Protein AF-A0A3C1C385-F1 (afdb_monomer_lite)

Structure (mmCIF, N/CA/C/O backbone):
data_AF-A0A3C1C385-F1
#
_entry.id   AF-A0A3C1C385-F1
#
loop_
_atom_site.group_PDB
_atom_site.id
_atom_site.type_symbol
_atom_site.label_atom_id
_atom_site.label_alt_id
_atom_site.label_comp_id
_atom_site.label_asym_id
_atom_site.label_entity_id
_atom_site.label_seq_id
_atom_site.pdbx_PDB_ins_code
_atom_site.Cartn_x
_atom_site.Cartn_y
_atom_site.Cartn_z
_atom_site.occupancy
_atom_site.B_iso_or_equiv
_atom_site.auth_seq_id
_atom_site.auth_comp_id
_atom_site.auth_asym_id
_atom_site.auth_atom_id
_atom_site.pdbx_PDB_model_num
ATOM 1 N N . MET A 1 1 ? -2.568 -11.995 -0.819 1.00 74.12 1 MET A N 1
ATOM 2 C CA . MET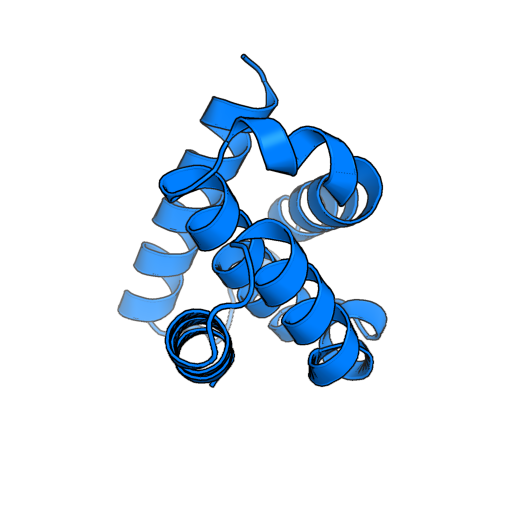 A 1 1 ? -3.092 -12.047 -2.206 1.00 74.12 1 MET A CA 1
ATOM 3 C C . MET A 1 1 ? -2.462 -10.959 -3.068 1.00 74.12 1 MET A C 1
ATOM 5 O O . MET A 1 1 ? -1.807 -11.303 -4.040 1.00 74.12 1 MET A O 1
ATOM 9 N N . VAL A 1 2 ? -2.554 -9.688 -2.658 1.00 76.00 2 VAL A N 1
ATOM 10 C CA . VAL A 1 2 ? -1.897 -8.539 -3.317 1.00 76.00 2 VAL A CA 1
ATOM 11 C C . VAL A 1 2 ? -0.402 -8.767 -3.581 1.00 76.00 2 VAL A C 1
ATOM 13 O O . VAL A 1 2 ? 0.070 -8.549 -4.690 1.00 76.00 2 VAL A O 1
ATOM 16 N N . GLU A 1 3 ? 0.329 -9.267 -2.580 1.00 79.06 3 GLU A N 1
ATOM 17 C CA . GLU A 1 3 ? 1.765 -9.561 -2.691 1.00 79.06 3 GLU A CA 1
ATOM 18 C C . GLU A 1 3 ? 2.091 -10.581 -3.786 1.00 79.06 3 GLU A C 1
ATOM 20 O O . GLU A 1 3 ? 2.925 -10.315 -4.646 1.00 79.06 3 GLU A O 1
ATOM 25 N N . MET A 1 4 ? 1.388 -11.716 -3.789 1.00 82.56 4 MET A N 1
ATOM 26 C CA . MET A 1 4 ? 1.602 -12.781 -4.774 1.00 82.56 4 MET A CA 1
ATOM 27 C C . MET A 1 4 ? 1.262 -12.314 -6.192 1.00 82.56 4 MET A C 1
ATOM 29 O O . MET A 1 4 ? 1.964 -12.662 -7.137 1.00 82.56 4 MET A O 1
ATOM 33 N N . PHE A 1 5 ? 0.213 -11.501 -6.353 1.00 80.31 5 PHE A N 1
ATOM 34 C CA . PHE A 1 5 ? -0.149 -10.948 -7.659 1.00 80.31 5 PHE A CA 1
ATOM 35 C C . PHE A 1 5 ? 0.918 -9.974 -8.173 1.00 80.31 5 PHE A C 1
ATOM 37 O O . PHE A 1 5 ? 1.333 -10.068 -9.326 1.00 80.31 5 PHE A O 1
ATOM 44 N N . TYR A 1 6 ? 1.439 -9.106 -7.300 1.00 77.81 6 TYR A N 1
ATOM 45 C CA . TYR A 1 6 ? 2.540 -8.206 -7.643 1.00 77.81 6 TYR A CA 1
ATOM 46 C C . TYR A 1 6 ? 3.785 -8.980 -8.099 1.00 77.81 6 TYR A C 1
ATOM 48 O O . TYR A 1 6 ? 4.362 -8.664 -9.135 1.00 77.81 6 TYR A O 1
ATOM 56 N N . GLU A 1 7 ? 4.179 -10.021 -7.363 1.00 82.25 7 GLU A N 1
ATOM 57 C CA . GLU A 1 7 ? 5.330 -10.867 -7.712 1.00 82.25 7 GLU A CA 1
ATOM 58 C C . GLU A 1 7 ? 5.115 -11.644 -9.018 1.00 82.25 7 GLU A C 1
ATOM 60 O O . GLU A 1 7 ? 6.035 -11.748 -9.830 1.00 82.25 7 GLU A O 1
ATOM 65 N N . THR A 1 8 ? 3.891 -12.113 -9.269 1.00 83.88 8 THR A N 1
ATOM 66 C CA . THR A 1 8 ? 3.529 -12.790 -10.524 1.00 83.88 8 THR A CA 1
ATOM 67 C C . THR A 1 8 ? 3.709 -11.861 -11.725 1.00 83.88 8 THR A C 1
ATOM 69 O O . THR A 1 8 ? 4.332 -12.239 -12.713 1.00 83.88 8 THR A O 1
ATOM 72 N N . LEU A 1 9 ? 3.252 -10.610 -11.628 1.00 83.00 9 LEU A N 1
ATOM 73 C CA . LEU A 1 9 ? 3.402 -9.627 -12.707 1.00 83.00 9 LEU A CA 1
ATOM 74 C C . LEU A 1 9 ? 4.873 -9.304 -12.999 1.00 83.00 9 LEU A C 1
ATOM 76 O O . LEU A 1 9 ? 5.257 -9.125 -14.156 1.00 83.00 9 LEU A O 1
ATOM 80 N N . LEU A 1 10 ? 5.721 -9.267 -11.968 1.00 83.00 10 LEU A N 1
ATOM 81 C CA . LEU A 1 10 ? 7.163 -9.109 -12.165 1.00 83.00 10 LEU A CA 1
ATOM 82 C C . LEU A 1 10 ? 7.777 -10.312 -12.890 1.00 83.00 10 LEU A C 1
ATOM 84 O O . LEU A 1 10 ? 8.617 -10.124 -13.772 1.00 83.00 10 LEU A O 1
ATOM 88 N N . ALA A 1 11 ? 7.336 -11.532 -12.571 1.00 86.81 11 ALA A N 1
ATOM 89 C CA . ALA A 1 11 ? 7.760 -12.736 -13.285 1.00 86.81 11 ALA A CA 1
ATOM 90 C C . ALA A 1 11 ? 7.346 -12.701 -14.772 1.00 86.81 11 ALA A C 1
ATOM 92 O O . ALA A 1 11 ? 8.085 -13.176 -15.635 1.00 86.81 11 ALA A O 1
ATOM 93 N N . GLU A 1 12 ? 6.228 -12.044 -15.090 1.00 86.75 12 GLU A N 1
ATOM 94 C CA . GLU A 1 12 ? 5.763 -11.774 -16.458 1.00 86.75 12 GLU A CA 1
ATOM 95 C C . GLU A 1 12 ? 6.468 -10.586 -17.148 1.00 86.75 12 GLU A C 1
ATOM 97 O O . GLU A 1 12 ? 6.052 -10.144 -18.220 1.00 86.75 12 GLU A O 1
ATOM 102 N N . LYS A 1 13 ? 7.568 -10.080 -16.575 1.00 88.38 13 LYS A N 1
ATOM 103 C CA . LYS A 1 13 ? 8.385 -8.967 -17.098 1.00 88.38 13 LYS A CA 1
ATOM 104 C C . LYS A 1 13 ? 7.698 -7.598 -17.119 1.00 88.38 13 LYS A C 1
ATOM 106 O O . LYS A 1 13 ? 8.128 -6.707 -17.856 1.00 88.38 13 LYS A O 1
ATOM 111 N N . TYR A 1 14 ? 6.679 -7.383 -16.290 1.00 87.25 14 TYR A N 1
ATOM 112 C CA . TYR A 1 14 ? 6.171 -6.035 -16.042 1.00 87.25 14 TYR A CA 1
ATOM 113 C C . TYR A 1 14 ? 7.198 -5.230 -15.234 1.00 87.25 14 TYR A C 1
ATOM 115 O O . TYR A 1 14 ? 7.886 -5.760 -14.362 1.00 87.25 14 TYR A O 1
ATOM 123 N N . THR A 1 15 ? 7.289 -3.923 -15.484 1.00 91.25 15 THR A N 1
ATOM 124 C CA . THR A 1 15 ? 8.044 -3.026 -14.591 1.00 91.25 15 THR A CA 1
ATOM 125 C C . THR A 1 15 ? 7.352 -2.912 -13.230 1.00 91.25 15 THR A C 1
ATOM 127 O O . THR A 1 15 ? 6.135 -3.073 -13.141 1.00 91.25 15 THR A O 1
ATOM 130 N N . PHE A 1 16 ? 8.087 -2.543 -12.176 1.00 89.25 16 PHE A N 1
ATOM 131 C CA . PHE A 1 16 ? 7.525 -2.333 -10.832 1.00 89.25 16 PHE A CA 1
ATOM 132 C C . PHE A 1 16 ? 6.325 -1.374 -10.828 1.00 89.25 16 PHE A C 1
ATOM 134 O O . PHE A 1 16 ? 5.294 -1.656 -10.219 1.00 89.25 16 PHE A O 1
ATOM 141 N N . GLY A 1 17 ? 6.409 -0.277 -11.588 1.00 88.12 17 GLY A N 1
ATOM 142 C CA . GLY A 1 17 ? 5.292 0.653 -11.758 1.00 88.12 17 GLY A CA 1
ATOM 143 C C . GLY A 1 17 ? 4.089 0.042 -12.487 1.00 88.12 17 GLY A C 1
ATOM 144 O O . GLY A 1 17 ? 2.947 0.281 -12.094 1.00 88.12 17 GLY A O 1
ATOM 145 N N . GLN A 1 18 ? 4.301 -0.769 -13.525 1.00 89.69 18 GLN A N 1
ATOM 146 C CA . GLN A 1 18 ? 3.186 -1.442 -14.202 1.00 89.69 18 GLN A CA 1
ATOM 147 C C . GLN A 1 18 ? 2.560 -2.526 -13.315 1.00 89.69 18 GLN A C 1
ATOM 149 O O . GLN A 1 18 ? 1.337 -2.638 -13.290 1.00 89.69 18 GLN A O 1
ATOM 154 N N . ALA A 1 19 ? 3.369 -3.266 -12.551 1.00 91.25 19 ALA A N 1
ATOM 155 C CA . ALA A 1 19 ? 2.887 -4.244 -11.583 1.00 91.25 19 ALA A CA 1
ATOM 156 C C . ALA A 1 19 ? 2.022 -3.574 -10.504 1.00 91.25 19 ALA A C 1
ATOM 158 O O . ALA A 1 19 ? 0.887 -3.986 -10.278 1.00 91.25 19 ALA A O 1
ATOM 159 N N . ALA A 1 20 ? 2.493 -2.463 -9.924 1.00 90.19 20 ALA A N 1
ATOM 160 C CA . ALA A 1 20 ? 1.718 -1.672 -8.966 1.00 90.19 20 ALA A CA 1
ATOM 161 C C . ALA A 1 20 ? 0.400 -1.160 -9.569 1.00 90.19 20 ALA A C 1
ATOM 163 O O . ALA A 1 20 ? -0.655 -1.287 -8.952 1.00 90.19 20 ALA A O 1
ATOM 164 N N . SER A 1 21 ? 0.443 -0.639 -10.800 1.00 90.44 21 SER A N 1
ATOM 165 C CA . SER A 1 21 ? -0.752 -0.149 -11.503 1.00 90.44 21 SER A CA 1
ATOM 166 C C . SER A 1 21 ? -1.776 -1.261 -11.729 1.00 90.44 21 SER A C 1
ATOM 168 O O . SER A 1 21 ? -2.970 -1.058 -11.530 1.00 90.44 21 SER A O 1
ATOM 170 N N . ARG A 1 22 ? -1.322 -2.458 -12.114 1.00 91.38 22 ARG A N 1
ATOM 171 C CA . ARG A 1 22 ? -2.189 -3.626 -12.296 1.00 91.38 22 ARG A CA 1
ATOM 172 C C . ARG A 1 22 ? -2.789 -4.108 -10.980 1.00 91.38 22 ARG A C 1
ATOM 174 O O . ARG A 1 22 ? -3.977 -4.405 -10.965 1.00 91.38 22 ARG A O 1
ATOM 181 N N . CYS A 1 23 ? -2.026 -4.113 -9.886 1.00 91.06 23 CYS A N 1
ATOM 182 C CA . CYS A 1 23 ? -2.577 -4.399 -8.562 1.00 91.06 23 CYS A CA 1
ATOM 183 C C . CYS A 1 23 ? -3.682 -3.403 -8.182 1.00 91.06 23 CYS A C 1
ATOM 185 O O . CYS A 1 23 ? -4.718 -3.814 -7.678 1.00 91.06 23 CYS A O 1
ATOM 187 N N . LEU A 1 24 ? -3.513 -2.107 -8.453 1.00 91.25 24 LEU A N 1
ATOM 188 C CA . LEU A 1 24 ? -4.552 -1.112 -8.151 1.00 91.25 24 LEU A CA 1
ATOM 189 C C . LEU A 1 24 ? -5.836 -1.316 -8.962 1.00 91.25 24 LEU A C 1
ATOM 191 O O . LEU A 1 24 ? -6.916 -1.029 -8.457 1.00 91.25 24 LEU A O 1
ATOM 195 N N . VAL A 1 25 ? -5.723 -1.806 -10.200 1.00 91.06 25 VAL A N 1
ATOM 196 C CA . VAL A 1 25 ? -6.885 -2.165 -11.026 1.00 91.06 25 VAL A CA 1
ATOM 197 C C . VAL A 1 25 ? -7.565 -3.426 -10.493 1.00 91.06 25 VAL A C 1
ATOM 199 O O . VAL A 1 25 ? -8.784 -3.445 -10.365 1.00 91.06 25 VAL A O 1
ATOM 202 N N . GLU A 1 26 ? -6.793 -4.459 -10.152 1.00 91.56 26 GLU A N 1
ATOM 203 C CA . GLU A 1 26 ? -7.334 -5.729 -9.650 1.00 91.56 26 GLU A CA 1
ATOM 204 C C . GLU A 1 26 ? -8.048 -5.551 -8.302 1.00 91.56 26 GLU A C 1
ATOM 206 O O . GLU A 1 26 ? -9.183 -5.983 -8.132 1.00 91.56 26 GLU A O 1
ATOM 211 N N . PHE A 1 27 ? -7.421 -4.828 -7.370 1.00 90.06 27 PHE A N 1
ATOM 212 C CA . PHE A 1 27 ? -7.953 -4.558 -6.028 1.00 90.06 27 PHE A CA 1
ATOM 213 C C . PHE A 1 27 ? -8.717 -3.226 -5.953 1.00 90.06 27 PHE A C 1
ATOM 215 O O . PHE A 1 27 ? -8.811 -2.593 -4.896 1.00 90.06 27 PHE A O 1
ATOM 222 N N . GLN A 1 28 ? -9.240 -2.746 -7.088 1.00 90.25 28 GLN A N 1
ATOM 223 C CA . GLN A 1 28 ? -9.895 -1.441 -7.170 1.00 90.25 28 GLN A CA 1
ATOM 224 C C . GLN A 1 28 ? -11.099 -1.350 -6.229 1.00 90.25 28 GLN A C 1
ATOM 226 O O . GLN A 1 28 ? -11.332 -0.296 -5.639 1.00 90.25 28 GLN A O 1
ATOM 231 N N . ARG A 1 29 ? -11.868 -2.435 -6.075 1.00 88.38 29 ARG A N 1
ATOM 232 C 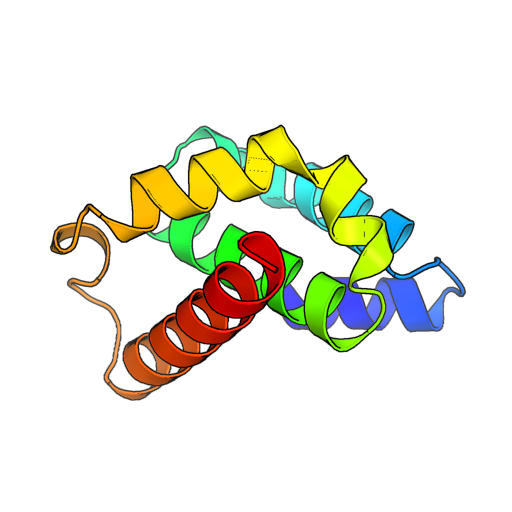CA . ARG A 1 29 ? -13.062 -2.448 -5.216 1.00 88.38 29 ARG A CA 1
ATOM 233 C C . ARG A 1 29 ? -12.692 -2.227 -3.756 1.00 88.38 29 ARG A C 1
ATOM 235 O O . ARG A 1 29 ? -13.316 -1.406 -3.091 1.00 88.38 29 ARG A O 1
ATOM 242 N N . GLU A 1 30 ? -11.658 -2.907 -3.285 1.00 86.88 30 GLU A N 1
ATOM 243 C CA . GLU A 1 30 ? -11.122 -2.801 -1.935 1.00 86.88 30 GLU A CA 1
ATOM 244 C C . GLU A 1 30 ? -10.566 -1.399 -1.697 1.00 86.88 30 GLU A C 1
ATOM 246 O O . GLU A 1 30 ? -10.918 -0.749 -0.714 1.00 86.88 30 GLU A O 1
ATOM 251 N N . VAL A 1 31 ? -9.760 -0.892 -2.636 1.00 89.06 31 VAL A N 1
ATOM 252 C CA . VAL A 1 31 ? -9.164 0.447 -2.552 1.00 89.06 31 VAL A CA 1
ATOM 253 C C . VAL A 1 31 ? -10.238 1.540 -2.546 1.00 89.06 31 VAL A C 1
ATOM 255 O O . VAL A 1 31 ? -10.148 2.480 -1.754 1.00 89.06 31 VAL A O 1
ATOM 258 N N . GLN A 1 32 ? -11.272 1.431 -3.385 1.00 87.88 32 GLN A N 1
ATOM 259 C CA . GLN A 1 32 ? -12.346 2.425 -3.472 1.00 87.88 32 GLN A CA 1
ATOM 260 C C . GLN A 1 32 ? -13.332 2.358 -2.304 1.00 87.88 32 GLN A C 1
ATOM 262 O O . GLN A 1 32 ? -13.801 3.405 -1.856 1.00 87.88 32 GLN A O 1
ATOM 267 N N . ALA A 1 33 ? -13.621 1.164 -1.778 1.00 87.25 33 ALA A N 1
ATOM 268 C CA . ALA A 1 33 ? -14.441 1.008 -0.575 1.00 87.25 33 ALA A CA 1
ATOM 269 C C . ALA A 1 33 ? -13.793 1.680 0.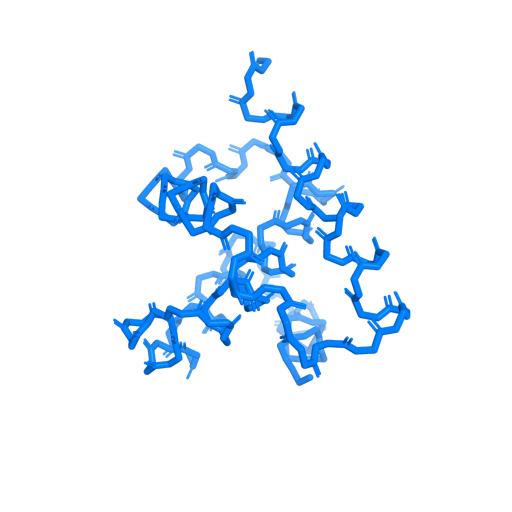649 1.00 87.25 33 ALA A C 1
ATOM 271 O O . ALA A 1 33 ? -14.484 2.107 1.579 1.00 87.25 33 ALA A O 1
ATOM 272 N N . GLY A 1 34 ? -12.465 1.823 0.633 1.00 88.00 34 GLY A N 1
ATOM 273 C CA . GLY A 1 34 ? -11.716 2.430 1.719 1.00 88.00 34 GLY A CA 1
ATOM 274 C C . GLY A 1 34 ? -11.615 1.497 2.926 1.00 88.00 34 GLY A C 1
ATOM 275 O O . GLY A 1 34 ? -11.678 0.274 2.829 1.00 88.00 34 GLY A O 1
ATOM 276 N N . GLY A 1 35 ? -11.427 2.085 4.106 1.00 92.69 35 GLY A N 1
ATOM 277 C CA . GLY A 1 35 ? -11.382 1.319 5.348 1.00 92.69 35 GLY A CA 1
ATOM 278 C C . GLY A 1 35 ? -10.116 0.467 5.497 1.00 92.69 35 GLY A C 1
ATOM 279 O O . GLY A 1 35 ? -9.032 0.863 5.067 1.00 92.69 35 GLY A O 1
ATOM 280 N N . ARG A 1 36 ? -10.242 -0.668 6.196 1.00 93.56 36 ARG A N 1
ATOM 281 C CA . ARG A 1 36 ? -9.103 -1.527 6.558 1.00 93.56 36 ARG A CA 1
ATOM 282 C C . ARG A 1 36 ? -8.477 -2.187 5.337 1.00 93.56 36 ARG A C 1
ATOM 284 O O . ARG A 1 36 ? -7.259 -2.153 5.210 1.00 93.56 36 ARG A O 1
ATOM 291 N N . ASP A 1 37 ? -9.293 -2.746 4.455 1.00 91.88 37 ASP A N 1
ATOM 292 C CA . ASP A 1 37 ? -8.791 -3.514 3.316 1.00 91.88 37 ASP A CA 1
ATOM 293 C C . ASP A 1 37 ? -8.062 -2.599 2.332 1.00 91.88 37 ASP A C 1
ATOM 295 O O . ASP A 1 37 ? -6.963 -2.927 1.893 1.00 91.88 37 ASP A O 1
ATOM 299 N N . ALA A 1 38 ? -8.579 -1.385 2.104 1.00 94.44 38 ALA A N 1
ATOM 300 C CA . ALA A 1 38 ? -7.857 -0.354 1.362 1.00 94.44 38 ALA A CA 1
ATOM 301 C C . ALA A 1 38 ? -6.526 0.027 2.024 1.00 94.44 38 ALA A C 1
ATOM 303 O O . ALA A 1 38 ? -5.525 0.185 1.333 1.00 94.44 38 ALA A O 1
ATOM 304 N N . LEU A 1 39 ? -6.502 0.185 3.355 1.00 95.50 39 LEU A N 1
ATOM 305 C CA . LEU A 1 39 ? -5.285 0.537 4.093 1.00 95.50 39 LEU A CA 1
ATOM 306 C C . LEU A 1 39 ? -4.201 -0.533 3.908 1.00 95.50 39 LEU A C 1
ATOM 308 O O . LEU A 1 39 ? -3.059 -0.185 3.623 1.00 95.50 39 LEU A O 1
ATOM 312 N N . VAL A 1 40 ? -4.569 -1.809 4.033 1.00 94.12 40 VAL A N 1
ATOM 313 C CA . VAL A 1 40 ? -3.648 -2.941 3.862 1.00 94.12 40 VAL A CA 1
ATOM 314 C C . VAL A 1 40 ? -3.220 -3.090 2.400 1.00 94.12 40 VAL A C 1
ATOM 316 O O . VAL A 1 40 ? -2.033 -3.216 2.116 1.00 94.12 40 VAL A O 1
ATOM 319 N N . ALA A 1 41 ? -4.154 -3.031 1.448 1.00 93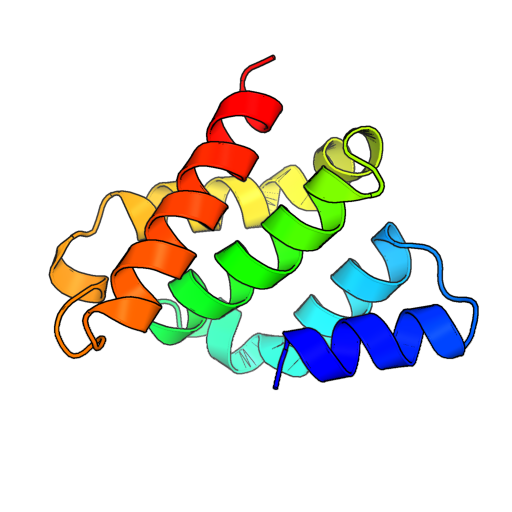.69 41 ALA A N 1
ATOM 320 C CA . ALA A 1 41 ? -3.830 -3.172 0.030 1.00 93.69 41 ALA A CA 1
ATOM 321 C C . ALA A 1 41 ? -2.885 -2.058 -0.447 1.00 93.69 41 ALA A C 1
ATOM 323 O O . ALA A 1 41 ? -1.862 -2.335 -1.073 1.00 93.69 41 ALA A O 1
ATOM 324 N N . LEU A 1 42 ? -3.184 -0.800 -0.106 1.00 95.81 42 LEU A N 1
ATOM 325 C CA . LEU A 1 42 ? -2.345 0.336 -0.479 1.00 95.81 42 LEU A CA 1
ATOM 326 C C . LEU A 1 42 ? -0.980 0.305 0.217 1.00 95.81 42 LEU A C 1
ATOM 328 O O . LEU A 1 42 ? 0.010 0.647 -0.430 1.00 95.81 42 LEU A O 1
ATOM 332 N N . SER A 1 43 ? -0.896 -0.107 1.491 1.00 95.88 43 SER A N 1
ATOM 333 C CA . SER A 1 43 ? 0.396 -0.191 2.188 1.00 95.88 43 SER A CA 1
ATOM 334 C C . SER A 1 43 ? 1.320 -1.185 1.495 1.00 95.88 43 SER A C 1
ATOM 336 O O . SER A 1 43 ? 2.455 -0.838 1.190 1.00 95.88 43 SER A O 1
ATOM 338 N N . VAL A 1 44 ? 0.796 -2.364 1.154 1.00 94.81 44 VAL A N 1
ATOM 339 C CA . VAL A 1 44 ? 1.543 -3.438 0.497 1.00 94.81 44 VAL A CA 1
ATOM 340 C C . VAL A 1 44 ? 1.982 -3.045 -0.916 1.00 94.81 44 VAL A C 1
ATOM 342 O O . VAL A 1 44 ? 3.142 -3.237 -1.284 1.00 94.81 44 VAL A O 1
ATOM 345 N N . ILE A 1 45 ? 1.073 -2.493 -1.731 1.00 94.44 45 ILE A N 1
ATOM 346 C CA . ILE A 1 45 ? 1.386 -2.102 -3.118 1.00 94.44 45 ILE A CA 1
ATOM 347 C C . ILE A 1 45 ? 2.458 -1.011 -3.124 1.00 94.44 45 ILE A C 1
ATOM 349 O O . ILE A 1 45 ? 3.459 -1.116 -3.839 1.00 94.44 45 ILE A O 1
ATOM 353 N N . LEU A 1 46 ? 2.264 0.037 -2.319 1.00 95.56 46 LEU A N 1
ATOM 354 C CA . LEU A 1 46 ? 3.159 1.187 -2.315 1.00 95.56 46 LEU A CA 1
ATOM 355 C C . LEU A 1 46 ? 4.488 0.880 -1.626 1.00 95.56 46 LEU A C 1
ATOM 357 O O . LEU A 1 46 ? 5.511 1.385 -2.086 1.00 95.56 46 LEU A O 1
ATOM 361 N N . SER A 1 47 ? 4.527 0.042 -0.585 1.00 95.38 47 SER A N 1
ATOM 362 C CA . SER A 1 47 ? 5.792 -0.345 0.052 1.00 95.38 47 SER A CA 1
ATOM 363 C C . SER A 1 47 ? 6.656 -1.160 -0.903 1.00 95.38 47 SER A C 1
ATOM 365 O O . SER A 1 47 ? 7.835 -0.849 -1.073 1.00 95.38 47 SER A O 1
ATOM 367 N N . ARG A 1 48 ? 6.070 -2.126 -1.620 1.00 92.88 48 ARG A N 1
ATOM 368 C CA . ARG A 1 48 ? 6.781 -2.932 -2.621 1.00 92.88 48 ARG A CA 1
ATOM 369 C C . ARG A 1 48 ? 7.262 -2.098 -3.797 1.00 92.88 48 ARG A C 1
ATOM 371 O O . ARG A 1 48 ? 8.418 -2.250 -4.198 1.00 92.88 48 ARG A O 1
ATOM 378 N N . LEU A 1 49 ? 6.431 -1.189 -4.307 1.00 93.12 49 LEU A N 1
ATOM 379 C CA . LEU A 1 49 ? 6.862 -0.240 -5.330 1.00 93.12 49 LEU A CA 1
ATOM 380 C C . LEU A 1 49 ? 8.045 0.590 -4.827 1.00 93.12 49 LEU A C 1
ATOM 382 O O . LEU A 1 49 ? 9.062 0.678 -5.500 1.00 93.12 49 LEU A O 1
ATOM 386 N N . THR A 1 50 ? 7.945 1.143 -3.620 1.00 93.88 50 THR A N 1
ATOM 387 C CA . THR A 1 50 ? 8.955 2.049 -3.060 1.00 93.88 50 THR A CA 1
ATOM 388 C C . THR A 1 50 ? 10.276 1.334 -2.766 1.00 93.88 50 THR A C 1
ATOM 390 O O . THR A 1 50 ? 11.340 1.926 -2.928 1.00 93.88 50 THR A O 1
ATOM 393 N N . ARG A 1 51 ? 10.237 0.062 -2.347 1.00 91.75 51 ARG A N 1
ATOM 394 C CA . ARG A 1 51 ? 11.439 -0.750 -2.084 1.00 91.75 51 ARG A CA 1
ATOM 395 C C . ARG A 1 51 ? 12.223 -1.061 -3.360 1.00 91.75 51 ARG A C 1
ATOM 397 O O . ARG A 1 51 ? 13.440 -1.183 -3.290 1.00 91.75 51 ARG A O 1
ATOM 404 N N . ASN A 1 52 ? 11.541 -1.179 -4.499 1.00 90.06 52 ASN A N 1
ATOM 405 C CA . ASN A 1 52 ? 12.154 -1.600 -5.761 1.00 90.06 52 ASN A CA 1
ATOM 406 C C . ASN A 1 52 ? 12.399 -0.445 -6.746 1.00 90.06 52 ASN A C 1
ATOM 408 O O . ASN A 1 52 ? 13.420 -0.419 -7.424 1.00 90.06 52 ASN A O 1
ATOM 412 N N . ASP A 1 53 ? 11.477 0.512 -6.823 1.00 90.31 53 ASP A N 1
ATOM 413 C CA . ASP A 1 53 ? 11.545 1.698 -7.680 1.00 90.31 53 ASP A CA 1
ATOM 414 C C . ASP A 1 53 ? 10.933 2.918 -6.958 1.00 90.31 53 ASP A C 1
ATOM 416 O O . ASP A 1 53 ? 9.796 3.328 -7.223 1.00 90.31 53 ASP A O 1
ATOM 420 N N . PRO A 1 54 ? 11.676 3.536 -6.024 1.00 89.25 54 PRO A N 1
ATOM 421 C CA . PRO A 1 54 ? 11.192 4.694 -5.277 1.00 89.25 54 PRO A CA 1
ATOM 422 C C . PRO A 1 54 ? 10.904 5.905 -6.177 1.00 89.25 54 PRO A C 1
ATOM 424 O O . PRO A 1 54 ? 10.071 6.742 -5.832 1.00 89.25 54 PRO A O 1
ATOM 427 N N . ALA A 1 55 ? 11.537 6.009 -7.352 1.00 89.06 55 ALA A N 1
ATOM 428 C CA . ALA A 1 55 ? 11.273 7.101 -8.286 1.00 89.06 55 ALA A CA 1
ATOM 429 C C . ALA A 1 55 ? 9.867 6.999 -8.901 1.00 89.06 55 ALA A C 1
ATOM 431 O O . ALA A 1 55 ? 9.217 8.028 -9.129 1.00 89.06 55 ALA A O 1
ATOM 432 N N . ALA A 1 56 ? 9.368 5.777 -9.116 1.00 89.44 56 ALA A N 1
ATOM 433 C CA . ALA A 1 56 ? 8.018 5.544 -9.615 1.00 89.44 56 ALA A CA 1
ATOM 434 C C . ALA A 1 56 ? 6.923 5.999 -8.644 1.00 89.44 56 ALA A C 1
ATOM 436 O O . ALA A 1 56 ? 5.841 6.348 -9.114 1.00 89.44 56 ALA A O 1
ATOM 437 N N . LEU A 1 57 ? 7.196 6.103 -7.335 1.00 90.81 57 LEU A N 1
ATOM 438 C CA . LEU A 1 57 ? 6.226 6.562 -6.329 1.00 90.81 57 LEU A CA 1
ATOM 439 C C . LEU A 1 57 ? 5.601 7.923 -6.688 1.00 90.81 57 LEU A C 1
ATOM 441 O O . LEU A 1 57 ? 4.423 8.159 -6.430 1.00 90.81 57 LEU A O 1
ATOM 445 N N . LYS A 1 58 ? 6.348 8.798 -7.379 1.00 90.88 58 LYS A N 1
ATOM 446 C CA . LYS A 1 58 ? 5.863 10.106 -7.863 1.00 90.88 58 LYS A CA 1
ATOM 447 C C . LYS A 1 58 ? 4.649 10.007 -8.794 1.00 90.88 58 LYS A C 1
ATOM 449 O O . LYS A 1 58 ? 3.920 10.990 -8.924 1.00 90.88 58 LYS A O 1
ATOM 454 N N . ARG A 1 59 ? 4.448 8.861 -9.451 1.00 92.62 59 ARG A N 1
ATOM 455 C CA . ARG A 1 59 ? 3.307 8.586 -10.337 1.00 92.62 59 ARG A CA 1
ATOM 456 C C . ARG A 1 59 ? 2.060 8.132 -9.568 1.00 92.62 59 ARG A C 1
ATOM 458 O O . ARG A 1 59 ? 0.971 8.260 -10.104 1.00 92.62 59 ARG A O 1
ATOM 465 N N . PHE A 1 60 ? 2.216 7.701 -8.314 1.00 94.25 60 PHE A N 1
ATOM 466 C CA . PHE A 1 60 ? 1.153 7.179 -7.442 1.00 94.25 60 PHE A CA 1
ATOM 467 C C . PHE A 1 60 ? 0.774 8.170 -6.332 1.00 94.25 60 PHE A C 1
ATOM 469 O O . PHE A 1 60 ? 0.470 7.802 -5.197 1.00 94.25 60 PHE A O 1
ATOM 476 N N . LYS A 1 61 ? 0.853 9.475 -6.627 1.00 93.94 61 LYS A N 1
ATOM 477 C CA . LYS A 1 61 ? 0.507 10.540 -5.670 1.00 93.94 61 LYS A CA 1
ATOM 478 C C . LYS A 1 61 ? -0.928 10.428 -5.127 1.00 93.94 61 LYS A C 1
ATOM 480 O O . LYS A 1 61 ? -1.089 10.653 -3.926 1.00 93.94 61 LYS A O 1
ATOM 485 N N . PRO A 1 62 ? -1.960 10.125 -5.941 1.00 94.25 62 PRO A N 1
ATOM 486 C CA . PRO A 1 62 ? -3.322 9.957 -5.433 1.00 94.25 62 PRO A CA 1
ATOM 487 C C . PRO A 1 62 ? -3.427 8.833 -4.397 1.00 94.25 62 PRO A C 1
ATOM 489 O O . PRO A 1 62 ? -3.976 9.039 -3.316 1.00 94.25 62 PRO A O 1
ATOM 492 N N . GLU A 1 63 ? -2.832 7.681 -4.693 1.00 95.75 63 GLU A N 1
ATOM 493 C CA . GLU A 1 63 ? -2.844 6.487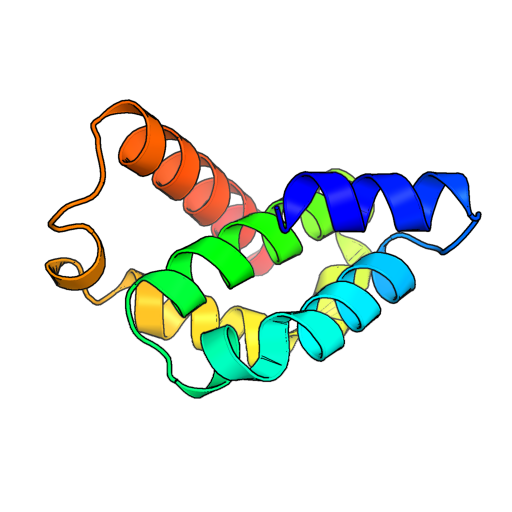 -3.850 1.00 95.75 63 GLU A CA 1
ATOM 494 C C . GLU A 1 63 ? -2.039 6.705 -2.573 1.00 95.75 63 GLU A C 1
ATOM 496 O O . GLU A 1 63 ? -2.476 6.336 -1.486 1.00 95.75 63 GLU A O 1
ATOM 501 N N . LEU A 1 64 ? -0.891 7.375 -2.681 1.00 95.19 64 LEU A N 1
ATOM 502 C CA . LEU A 1 64 ? -0.081 7.772 -1.535 1.00 95.19 64 LEU A CA 1
ATOM 503 C C . LEU A 1 64 ? -0.857 8.705 -0.598 1.00 95.19 64 LEU A C 1
ATOM 505 O O . LEU A 1 64 ? -0.851 8.508 0.617 1.00 95.19 64 LEU A O 1
ATOM 509 N N . LYS A 1 65 ? -1.563 9.699 -1.148 1.00 95.12 65 LYS A N 1
ATOM 510 C CA . LYS A 1 65 ? -2.412 10.594 -0.353 1.00 95.12 65 LYS A CA 1
ATOM 511 C C . LYS A 1 65 ? -3.539 9.815 0.324 1.00 95.12 65 LYS A C 1
ATOM 513 O O . LYS A 1 65 ? -3.808 10.026 1.504 1.00 95.12 65 LYS A O 1
ATOM 518 N N . GLN A 1 66 ? -4.175 8.891 -0.393 1.00 95.25 66 GLN A N 1
ATOM 519 C CA . GLN A 1 66 ? -5.218 8.037 0.168 1.00 95.25 66 GLN A CA 1
ATOM 520 C C . GLN A 1 66 ? -4.681 7.156 1.306 1.00 95.25 66 GLN A C 1
ATOM 522 O O . GLN A 1 66 ? -5.301 7.094 2.369 1.00 95.25 66 GLN A O 1
ATOM 527 N N . LEU A 1 67 ? -3.509 6.538 1.124 1.00 96.12 67 LEU A N 1
ATOM 528 C CA . LEU A 1 67 ? -2.833 5.752 2.154 1.00 96.12 67 LEU A CA 1
ATOM 529 C C . LEU A 1 67 ? -2.578 6.594 3.409 1.00 96.12 67 LEU A C 1
ATOM 531 O O . LEU A 1 67 ? -2.896 6.157 4.513 1.00 96.12 67 LEU A O 1
ATOM 535 N N . GLN A 1 68 ? -2.061 7.816 3.251 1.00 94.88 68 GLN A N 1
ATOM 536 C CA . GLN A 1 68 ? -1.807 8.734 4.365 1.00 94.88 68 GLN A CA 1
ATOM 537 C C . GLN A 1 68 ? -3.091 9.101 5.125 1.00 94.88 68 GLN A C 1
ATOM 539 O O . GLN A 1 68 ? -3.093 9.113 6.357 1.00 94.88 68 GLN A O 1
ATOM 544 N N . GLU A 1 69 ? -4.197 9.361 4.424 1.00 95.00 69 GLU A N 1
ATOM 545 C CA . GLU A 1 69 ? -5.487 9.658 5.060 1.00 95.00 69 GLU A CA 1
ATOM 546 C C . GLU A 1 69 ? -6.072 8.451 5.806 1.00 95.00 69 GLU A C 1
ATOM 548 O O . GLU A 1 69 ? -6.615 8.594 6.905 1.00 95.00 69 GLU A O 1
ATOM 553 N N . LEU A 1 70 ? -5.935 7.244 5.252 1.00 95.25 70 LEU A N 1
ATOM 554 C CA . LEU A 1 70 ? -6.353 6.012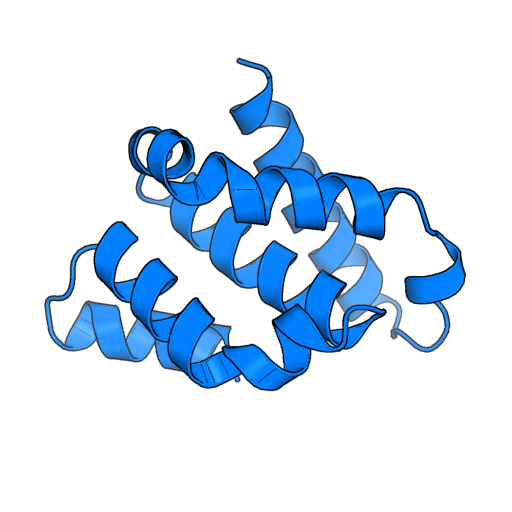 5.925 1.00 95.25 70 LEU A CA 1
ATOM 555 C C . LEU A 1 70 ? -5.460 5.701 7.135 1.00 95.25 70 LEU A C 1
ATOM 557 O O . LEU A 1 70 ? -5.968 5.322 8.190 1.00 95.25 70 LEU A O 1
ATOM 561 N N . ALA A 1 71 ? -4.149 5.925 7.033 1.00 94.06 71 ALA A N 1
ATOM 562 C CA . ALA A 1 71 ? -3.180 5.634 8.089 1.00 94.06 71 ALA A CA 1
ATOM 563 C C . ALA A 1 71 ? -3.420 6.435 9.380 1.00 94.06 71 ALA A C 1
ATOM 565 O O . ALA A 1 71 ? -3.122 5.932 10.471 1.00 94.06 71 ALA A O 1
ATOM 566 N N . LYS A 1 72 ? -3.998 7.643 9.268 1.00 93.81 72 LYS A N 1
ATOM 567 C CA . LYS A 1 72 ? -4.423 8.490 10.400 1.00 93.81 72 LYS A CA 1
ATOM 568 C C . LYS A 1 72 ? -5.579 7.876 11.199 1.00 93.81 72 LYS A C 1
ATOM 570 O O . LYS A 1 72 ? -5.734 8.156 12.387 1.00 93.81 72 LYS A O 1
ATOM 575 N N . LYS A 1 73 ? -6.396 7.022 10.578 1.00 93.62 73 LYS A N 1
ATOM 576 C CA . LYS A 1 73 ? -7.577 6.408 11.197 1.00 93.62 73 LYS A CA 1
ATOM 577 C C . LYS A 1 73 ? -7.181 5.134 11.944 1.00 93.62 73 LYS A C 1
ATOM 579 O O . LYS A 1 73 ? -7.336 4.023 11.444 1.00 93.62 73 LYS A O 1
ATOM 584 N N . THR A 1 74 ? -6.714 5.280 13.183 1.00 89.06 74 THR A N 1
ATOM 585 C CA . THR A 1 74 ? -6.275 4.157 14.043 1.00 89.06 74 THR A CA 1
ATOM 586 C C . THR A 1 74 ? -7.328 3.056 14.214 1.00 89.06 74 THR A C 1
ATOM 588 O O . THR A 1 74 ? -6.975 1.884 14.341 1.00 89.06 74 THR A O 1
ATOM 591 N N . ILE A 1 75 ? -8.617 3.410 14.137 1.00 92.50 75 ILE A N 1
ATOM 592 C CA . ILE A 1 75 ? -9.757 2.481 14.141 1.00 92.50 75 ILE A CA 1
ATOM 593 C C . ILE A 1 75 ? -9.639 1.373 13.085 1.00 92.50 75 ILE A C 1
ATOM 595 O O . ILE A 1 75 ? -10.046 0.240 13.340 1.00 92.50 75 ILE A O 1
ATOM 599 N N . LEU A 1 76 ? -9.034 1.665 11.930 1.00 91.94 76 LEU A N 1
ATOM 600 C CA . LEU A 1 76 ? -8.900 0.714 10.826 1.00 91.94 76 LEU A CA 1
ATOM 601 C C . LEU A 1 76 ? -7.967 -0.451 11.168 1.00 91.94 76 LEU A C 1
ATOM 603 O O . LEU A 1 76 ? -8.114 -1.529 10.604 1.00 91.94 76 LEU A O 1
ATOM 607 N N . ARG A 1 77 ? -7.079 -0.266 12.152 1.00 90.38 77 ARG A N 1
ATOM 608 C CA . ARG A 1 77 ? -6.147 -1.293 12.639 1.00 90.38 77 ARG A CA 1
ATOM 609 C C . ARG A 1 77 ? -6.777 -2.250 13.655 1.00 90.38 77 ARG A C 1
ATOM 611 O O . ARG A 1 77 ? -6.128 -3.215 14.062 1.00 90.38 77 ARG A O 1
ATOM 618 N N . ARG A 1 78 ? -8.008 -1.992 14.128 1.00 90.56 78 ARG A N 1
ATOM 619 C CA . ARG A 1 78 ? -8.730 -2.966 14.973 1.00 90.56 78 ARG A CA 1
ATOM 620 C C . ARG A 1 78 ? -8.915 -4.261 14.190 1.00 90.56 78 ARG A C 1
ATOM 622 O O . ARG A 1 78 ? -8.949 -4.208 12.976 1.00 90.56 78 ARG A O 1
ATOM 629 N N . GLY A 1 79 ? -9.019 -5.408 14.853 1.00 87.69 79 GLY A N 1
ATOM 630 C CA . GLY A 1 79 ? -9.265 -6.697 14.189 1.00 87.69 79 GLY A CA 1
ATOM 631 C C . GLY A 1 79 ? -8.110 -7.274 13.361 1.00 87.69 79 GLY A C 1
ATOM 632 O O . GLY A 1 79 ? -8.218 -8.422 12.959 1.00 87.69 79 GLY A O 1
ATOM 633 N N . LEU A 1 80 ? -7.018 -6.531 13.145 1.00 90.81 80 LEU A N 1
ATOM 634 C CA . LEU A 1 80 ? -5.758 -7.097 12.662 1.00 90.81 80 LEU A CA 1
ATOM 635 C C . LEU A 1 80 ? -5.063 -7.869 13.792 1.00 90.81 80 LEU A C 1
ATOM 637 O O . LEU A 1 80 ? -5.056 -7.416 14.952 1.00 90.81 80 LEU A O 1
ATOM 641 N N . SER A 1 81 ? -4.449 -8.995 13.441 1.00 93.62 81 SER A N 1
ATOM 642 C CA . SER A 1 81 ? -3.515 -9.730 14.295 1.00 93.62 81 SER A CA 1
ATOM 643 C C . SER A 1 81 ? -2.283 -8.881 14.643 1.00 93.62 81 SER A C 1
ATOM 645 O O . SER A 1 81 ? -2.093 -7.777 14.125 1.00 93.62 81 SER A O 1
ATOM 647 N N . ALA A 1 82 ? -1.460 -9.358 15.580 1.00 93.19 82 ALA A N 1
ATOM 648 C CA . ALA A 1 82 ? -0.224 -8.667 15.949 1.00 93.19 82 ALA A CA 1
ATOM 649 C C . ALA A 1 82 ? 0.733 -8.562 14.748 1.00 93.19 82 ALA A C 1
ATOM 651 O O . ALA A 1 82 ? 1.168 -7.459 14.422 1.00 93.19 82 ALA A O 1
ATOM 652 N N . ASP A 1 83 ? 0.938 -9.671 14.037 1.00 93.38 83 ASP A N 1
ATOM 653 C CA . ASP A 1 83 ? 1.835 -9.747 12.880 1.00 93.38 83 ASP A CA 1
ATOM 654 C C . ASP A 1 83 ? 1.374 -8.836 11.733 1.00 93.38 83 ASP A C 1
ATOM 656 O O . ASP A 1 83 ? 2.170 -8.128 11.119 1.00 93.38 83 ASP A O 1
ATOM 660 N N . GLU A 1 84 ? 0.066 -8.789 11.456 1.00 91.81 84 GLU A N 1
ATOM 661 C CA . GLU A 1 84 ? -0.486 -7.893 10.432 1.00 91.81 84 GLU A CA 1
ATOM 662 C C . GLU A 1 84 ? -0.303 -6.418 10.796 1.00 91.81 84 GLU A C 1
ATOM 664 O O . GLU A 1 84 ? -0.045 -5.590 9.922 1.00 91.81 84 GLU A O 1
ATOM 669 N N . LYS A 1 85 ? -0.429 -6.066 12.082 1.00 93.44 85 LYS A N 1
ATOM 670 C CA . LYS A 1 85 ? -0.196 -4.691 12.542 1.00 93.44 85 LYS A CA 1
ATOM 671 C C . LYS A 1 85 ? 1.263 -4.299 12.412 1.00 93.44 85 LYS A C 1
ATOM 673 O O . LYS A 1 85 ? 1.523 -3.169 12.008 1.00 93.44 85 LYS A O 1
ATOM 678 N N . GLU A 1 86 ? 2.177 -5.193 12.772 1.00 94.44 86 GLU A N 1
ATOM 679 C CA . GLU A 1 86 ? 3.614 -4.951 12.666 1.00 94.44 86 GLU A CA 1
ATOM 680 C C . GLU A 1 86 ? 4.016 -4.732 11.204 1.00 94.44 86 GLU A C 1
ATOM 682 O O . GLU A 1 86 ? 4.584 -3.689 10.878 1.00 94.44 86 GLU A O 1
ATOM 687 N N . ARG A 1 87 ? 3.602 -5.629 10.300 1.00 93.19 87 ARG A N 1
ATOM 688 C CA . ARG A 1 87 ? 3.854 -5.485 8.857 1.00 93.19 87 ARG A CA 1
ATOM 689 C C . ARG A 1 87 ? 3.264 -4.201 8.288 1.00 93.19 87 ARG A C 1
ATOM 691 O O . ARG A 1 87 ? 3.956 -3.451 7.606 1.00 93.19 87 ARG A O 1
ATOM 698 N N . LEU A 1 88 ? 2.007 -3.899 8.622 1.00 95.12 88 LEU A N 1
ATOM 699 C CA . LEU A 1 88 ? 1.360 -2.658 8.200 1.00 95.12 88 LEU A CA 1
ATOM 700 C C . LEU A 1 88 ? 2.123 -1.425 8.705 1.00 95.12 88 LEU A C 1
ATOM 702 O O . LEU A 1 88 ? 2.256 -0.441 7.980 1.00 95.12 88 LEU A O 1
ATOM 706 N N . GLN A 1 89 ? 2.611 -1.443 9.947 1.00 94.69 89 GLN A N 1
ATOM 707 C CA . GLN A 1 89 ? 3.406 -0.342 10.490 1.00 94.69 89 GLN A CA 1
ATOM 708 C C . GLN A 1 89 ? 4.739 -0.184 9.761 1.00 94.69 89 GLN A C 1
ATOM 710 O O . GLN A 1 89 ? 5.114 0.950 9.458 1.00 94.69 89 GLN A O 1
ATOM 715 N N . GLU A 1 90 ? 5.427 -1.284 9.460 1.00 95.06 90 GLU A N 1
ATOM 716 C CA . GLU A 1 90 ? 6.675 -1.263 8.699 1.00 95.06 90 GLU A CA 1
ATOM 717 C C . GLU A 1 90 ? 6.458 -0.687 7.292 1.00 95.06 90 GLU A C 1
ATOM 719 O O . GLU A 1 90 ? 7.172 0.231 6.882 1.00 95.06 90 GLU A O 1
ATOM 724 N N . ASP A 1 91 ? 5.425 -1.156 6.587 1.00 95.25 91 ASP A N 1
ATOM 725 C CA . ASP A 1 91 ? 5.056 -0.668 5.257 1.00 95.25 91 ASP A CA 1
ATOM 726 C C . ASP A 1 91 ? 4.748 0.830 5.267 1.00 95.25 91 ASP A C 1
ATOM 728 O O . ASP A 1 91 ? 5.300 1.594 4.471 1.00 95.25 91 ASP A O 1
ATOM 732 N N . LEU A 1 92 ? 3.883 1.267 6.190 1.00 94.88 92 LEU A N 1
ATOM 733 C CA . LEU A 1 92 ? 3.504 2.672 6.322 1.00 94.88 92 LEU A CA 1
ATOM 734 C C . LEU A 1 92 ? 4.719 3.546 6.615 1.00 94.88 92 LEU A C 1
ATOM 736 O O . LEU A 1 92 ? 4.883 4.590 5.984 1.00 94.88 92 LEU A O 1
ATOM 740 N N . ARG A 1 93 ? 5.572 3.123 7.552 1.00 94.50 93 ARG A N 1
ATOM 741 C CA . ARG A 1 93 ? 6.791 3.850 7.901 1.00 94.50 93 ARG A CA 1
ATOM 742 C C . ARG A 1 93 ? 7.684 4.011 6.676 1.00 94.50 93 ARG A C 1
ATOM 744 O O . ARG A 1 93 ? 8.060 5.134 6.353 1.00 94.50 93 ARG A O 1
ATOM 751 N N . PHE A 1 94 ? 7.965 2.916 5.972 1.00 93.81 94 PHE A N 1
ATOM 752 C CA . PHE A 1 94 ? 8.865 2.924 4.825 1.00 93.81 94 PHE A CA 1
ATOM 753 C C . PHE A 1 94 ? 8.356 3.826 3.692 1.00 93.81 94 PHE A C 1
ATOM 755 O O . PHE A 1 94 ? 9.110 4.635 3.148 1.00 93.81 94 PHE A O 1
ATOM 762 N N . VAL A 1 95 ? 7.065 3.729 3.359 1.00 94.19 95 VAL A N 1
ATOM 763 C CA . VAL A 1 95 ? 6.453 4.558 2.310 1.00 94.19 95 VAL A CA 1
ATOM 764 C C . VAL A 1 95 ? 6.460 6.036 2.701 1.00 94.19 95 VAL A C 1
ATOM 766 O O . VAL A 1 95 ? 6.809 6.878 1.878 1.00 94.19 95 VAL A O 1
ATOM 769 N N . ILE A 1 96 ? 6.103 6.371 3.945 1.00 90.50 96 ILE A N 1
ATOM 770 C CA . ILE A 1 96 ? 6.028 7.767 4.405 1.00 90.50 96 ILE A CA 1
ATOM 771 C C . ILE A 1 96 ? 7.420 8.409 4.467 1.00 90.50 96 ILE A C 1
ATOM 773 O O . ILE A 1 96 ? 7.579 9.535 3.998 1.00 90.50 96 ILE A O 1
ATOM 777 N N . GLU A 1 97 ? 8.430 7.700 4.981 1.00 90.50 97 GLU A N 1
ATOM 778 C CA . GLU A 1 97 ? 9.818 8.187 5.032 1.00 90.50 97 GLU A CA 1
ATOM 779 C C . GLU A 1 97 ? 10.360 8.500 3.628 1.00 90.50 97 GLU A C 1
ATOM 781 O O . GLU A 1 97 ? 11.043 9.504 3.434 1.00 90.50 97 GLU A O 1
ATOM 786 N N . LYS A 1 98 ? 10.027 7.677 2.626 1.00 88.75 98 LYS A N 1
ATOM 787 C CA . LYS A 1 98 ? 10.470 7.872 1.235 1.00 88.75 98 LYS A CA 1
ATOM 788 C C . LYS A 1 98 ? 9.617 8.854 0.436 1.00 88.75 98 LYS A C 1
ATOM 790 O O . LYS A 1 98 ? 10.094 9.390 -0.557 1.00 88.75 98 LYS A O 1
ATOM 795 N N . ALA A 1 99 ? 8.382 9.100 0.858 1.00 83.31 99 ALA A N 1
ATOM 796 C CA . ALA A 1 99 ? 7.495 10.079 0.241 1.00 83.31 99 ALA A CA 1
ATOM 797 C C . ALA A 1 99 ? 7.825 11.533 0.618 1.00 83.31 99 ALA A C 1
ATOM 799 O O . ALA A 1 99 ? 7.489 12.441 -0.141 1.00 83.31 99 ALA A O 1
ATOM 800 N N . GLY A 1 100 ? 8.413 11.756 1.799 1.00 67.38 100 GLY A N 1
ATOM 801 C CA . GLY A 1 100 ? 8.774 13.084 2.310 1.00 67.38 100 GLY A CA 1
ATOM 802 C C . GLY A 1 100 ? 10.201 13.543 1.991 1.00 67.38 100 GLY A C 1
ATOM 803 O O . GLY A 1 100 ? 10.566 14.640 2.409 1.00 67.38 100 GLY A O 1
ATOM 804 N N . GLY A 1 101 ? 10.992 12.710 1.304 1.00 48.03 101 GLY A N 1
ATOM 805 C CA . GLY A 1 101 ? 12.380 12.983 0.906 1.00 48.03 101 GLY A CA 1
ATOM 806 C C . GLY A 1 101 ? 12.546 13.426 -0.542 1.00 48.03 101 GLY A C 1
ATOM 807 O O . GLY A 1 101 ? 11.641 13.168 -1.369 1.00 48.03 101 GLY A O 1
#

Foldseek 3Di:
DLQVQLVVVVVVVDDLLVSLVVSCVVCVVQCVVAAQSVLLNLLNSQLSSCVRPVVSVVVVVVSLVSNVVSVVPVVSCPPDDPVSVVSSVVSNVNNVVSVVD

pLDDT: mean 90.16, std 6.58, range [48.03, 96.12]

Sequence (101 aa):
MVEMFYETLLAEKYTFGQAASRCLVEFQREVQAGGRDALVALSVILSRLTRNDPAALKRFKPELKQLQELAKKTILRRGLSADEKERLQEDLRFVIEKAGG

Radius of gyration: 12.64 Å; chains: 1; bounding box: 27×26×33 Å

Secondary structure (DSSP, 8-state):
-HHHHHHHHHHTT--HHHHHHHHHHHTHHHHHH-HHHHHHHHHHHHHHHHHH-GGGGGG-HHHHHHHHHHHT-GGGGTT--HHHHHHHHHHHHHHHHHH--